Protein AF-A0AAW2WFV8-F1 (afdb_monomer_lite)

pLDDT: mean 83.57, std 11.12, range [51.38, 95.25]

Structure (mmCIF, N/CA/C/O backbone):
data_AF-A0AAW2WFV8-F1
#
_entry.id   AF-A0AAW2WFV8-F1
#
loop_
_atom_site.group_PDB
_atom_site.id
_atom_site.type_symbol
_atom_site.label_atom_id
_atom_site.label_alt_id
_atom_site.label_comp_id
_atom_site.label_asym_id
_atom_site.label_entity_id
_atom_site.label_seq_id
_atom_site.pdbx_PDB_ins_code
_atom_site.Cartn_x
_atom_site.Cartn_y
_atom_site.Cartn_z
_atom_site.occupancy
_atom_site.B_iso_or_equiv
_atom_site.auth_seq_id
_atom_site.auth_comp_id
_atom_site.auth_asym_id
_atom_site.auth_atom_id
_atom_site.pdbx_PDB_model_num
ATOM 1 N N . MET A 1 1 ? 33.257 15.992 -30.909 1.00 51.38 1 MET A N 1
ATOM 2 C CA . MET A 1 1 ? 32.039 16.380 -30.169 1.00 51.38 1 MET A CA 1
ATOM 3 C C . MET A 1 1 ? 31.007 15.286 -30.413 1.00 51.38 1 MET A C 1
ATOM 5 O O . MET A 1 1 ? 30.507 15.203 -31.521 1.00 51.38 1 MET A O 1
ATOM 9 N N . ASN A 1 2 ? 30.803 14.388 -29.442 1.00 59.22 2 ASN A N 1
ATOM 10 C CA . ASN A 1 2 ? 29.880 13.237 -29.519 1.00 59.22 2 ASN A CA 1
ATOM 11 C C . ASN A 1 2 ? 28.806 13.293 -28.410 1.00 59.22 2 ASN A C 1
ATOM 13 O O . ASN A 1 2 ? 28.102 12.328 -28.143 1.00 59.22 2 ASN A O 1
ATOM 17 N N . THR A 1 3 ? 28.711 14.433 -27.724 1.00 59.62 3 THR A N 1
ATOM 18 C CA . THR A 1 3 ? 27.924 14.615 -26.501 1.00 59.62 3 THR A CA 1
ATOM 19 C C . THR A 1 3 ? 26.418 14.537 -26.746 1.00 59.62 3 THR A C 1
ATOM 21 O O . THR A 1 3 ? 25.680 14.146 -25.854 1.00 59.62 3 THR A O 1
ATOM 24 N N . THR A 1 4 ? 25.948 14.852 -27.954 1.00 61.66 4 THR A N 1
ATOM 25 C CA . THR A 1 4 ? 24.515 14.850 -28.286 1.00 61.66 4 THR A CA 1
ATOM 26 C C . THR A 1 4 ? 23.919 13.440 -28.333 1.00 61.66 4 THR A C 1
ATOM 28 O O . THR A 1 4 ? 22.808 13.241 -27.856 1.00 61.66 4 THR A O 1
ATOM 31 N N . LEU A 1 5 ? 24.664 12.454 -28.850 1.00 61.47 5 LEU A N 1
ATOM 32 C CA . LEU A 1 5 ? 24.226 11.050 -28.902 1.00 61.47 5 LEU A CA 1
ATOM 33 C C . LEU A 1 5 ? 24.151 10.425 -27.502 1.00 61.47 5 LEU A C 1
ATOM 35 O O . LEU A 1 5 ? 23.227 9.667 -27.214 1.00 61.47 5 LEU A O 1
ATOM 39 N N . GLU A 1 6 ? 25.085 10.780 -26.618 1.00 70.88 6 GLU A N 1
ATOM 40 C CA . GLU A 1 6 ? 25.089 10.273 -25.243 1.00 70.88 6 GLU A CA 1
ATOM 41 C C . GLU A 1 6 ? 23.968 10.885 -24.395 1.00 70.88 6 GLU A C 1
ATOM 43 O O . GLU A 1 6 ? 23.314 10.166 -23.641 1.00 70.88 6 GLU A O 1
ATOM 48 N N . VAL A 1 7 ? 23.678 12.181 -24.559 1.00 78.25 7 VAL A N 1
ATOM 49 C CA . VAL A 1 7 ? 22.568 12.843 -23.851 1.00 78.25 7 VAL A CA 1
ATOM 50 C C . VAL A 1 7 ? 21.213 12.239 -24.243 1.00 78.25 7 VAL A C 1
ATOM 52 O O . VAL A 1 7 ? 20.385 11.997 -23.366 1.00 78.25 7 VAL A O 1
ATOM 55 N N . ASP A 1 8 ? 21.001 11.914 -25.521 1.00 82.75 8 ASP A N 1
ATOM 56 C CA . ASP A 1 8 ? 19.762 11.284 -26.004 1.00 82.75 8 ASP A CA 1
ATOM 57 C C . ASP A 1 8 ? 19.571 9.861 -25.455 1.00 82.75 8 ASP A C 1
ATOM 59 O O . ASP A 1 8 ? 18.462 9.455 -25.090 1.00 82.75 8 ASP A O 1
ATOM 63 N N . GLN A 1 9 ? 20.656 9.090 -25.358 1.00 84.06 9 GLN A N 1
ATOM 64 C CA . GLN A 1 9 ? 20.614 7.740 -24.803 1.00 84.06 9 GLN A CA 1
ATOM 65 C C . GLN A 1 9 ? 20.339 7.758 -23.296 1.00 84.06 9 GLN A C 1
ATOM 67 O O . GLN A 1 9 ? 19.519 6.974 -22.813 1.00 84.06 9 GLN A O 1
ATOM 72 N N . VAL A 1 10 ? 20.960 8.685 -22.562 1.00 82.81 10 VAL A N 1
ATOM 73 C CA . VAL A 1 10 ? 20.694 8.891 -21.132 1.00 82.81 10 VAL A CA 1
ATOM 74 C C . VAL A 1 10 ? 19.252 9.348 -20.907 1.00 82.81 10 VAL A C 1
ATOM 76 O O . VAL A 1 10 ? 18.582 8.810 -20.029 1.00 82.81 10 VAL A O 1
ATOM 79 N N . ALA A 1 11 ? 18.729 10.264 -21.726 1.00 83.19 11 ALA A N 1
ATOM 80 C CA . ALA A 1 11 ? 17.339 10.713 -21.635 1.00 83.19 11 ALA A CA 1
ATOM 81 C C . ALA A 1 11 ? 16.339 9.571 -21.886 1.00 83.19 11 ALA A C 1
ATOM 83 O O . ALA A 1 11 ? 15.353 9.442 -21.162 1.00 83.19 11 ALA A O 1
ATOM 84 N N . ARG A 1 12 ? 16.608 8.695 -22.862 1.00 80.19 12 ARG A N 1
ATOM 85 C CA . ARG A 1 12 ? 15.784 7.505 -23.132 1.00 80.19 12 ARG A CA 1
ATOM 86 C C . ARG A 1 12 ? 15.829 6.480 -22.005 1.00 80.19 12 ARG A C 1
ATOM 88 O O . ARG A 1 12 ? 14.791 5.915 -21.675 1.00 80.19 12 ARG A O 1
ATOM 95 N N . LEU A 1 13 ? 16.998 6.245 -21.412 1.00 78.19 13 LEU A N 1
ATOM 96 C CA . LEU A 1 13 ? 17.140 5.355 -20.256 1.00 78.19 13 LEU A CA 1
ATOM 97 C C . LEU A 1 13 ? 16.424 5.925 -19.028 1.00 78.19 13 LEU A C 1
ATOM 99 O O . LEU A 1 13 ? 15.734 5.186 -18.332 1.00 78.19 13 LEU A O 1
ATOM 103 N N . LEU A 1 14 ? 16.526 7.236 -18.800 1.00 74.38 14 LEU A N 1
ATOM 104 C CA . LEU A 1 14 ? 15.824 7.919 -17.717 1.00 74.38 14 LEU A CA 1
ATOM 105 C C . LEU A 1 14 ? 14.303 7.881 -17.920 1.00 74.38 14 LEU A C 1
ATOM 107 O O . LEU A 1 14 ? 13.577 7.579 -16.980 1.00 74.38 14 LEU A O 1
ATOM 111 N N . ALA A 1 15 ? 13.821 8.102 -19.146 1.00 67.19 15 ALA A N 1
ATOM 112 C CA . ALA A 1 15 ? 12.409 7.953 -19.484 1.00 67.19 15 ALA A CA 1
ATOM 113 C C . ALA A 1 15 ? 11.940 6.502 -19.301 1.00 67.19 15 ALA A C 1
ATOM 115 O O . ALA A 1 15 ? 10.914 6.274 -18.679 1.00 67.19 15 ALA A O 1
ATOM 116 N N . ALA A 1 16 ? 12.698 5.504 -19.764 1.00 65.75 16 ALA A N 1
ATOM 117 C CA . ALA A 1 16 ? 12.365 4.092 -19.563 1.00 65.75 16 ALA A CA 1
ATOM 118 C C . ALA A 1 16 ? 12.325 3.694 -18.075 1.00 65.75 16 ALA A C 1
ATOM 120 O O . ALA A 1 16 ? 11.472 2.899 -17.686 1.00 65.75 16 ALA A O 1
ATOM 121 N N . LEU A 1 17 ? 13.199 4.279 -17.247 1.00 63.78 17 LEU A N 1
ATOM 122 C CA . LEU A 1 17 ? 13.173 4.127 -15.791 1.00 63.78 17 LEU A CA 1
ATOM 123 C C . LEU A 1 17 ? 11.944 4.807 -15.163 1.00 63.78 17 LEU A C 1
ATOM 125 O O . LEU A 1 17 ? 11.393 4.288 -14.201 1.00 63.78 17 LEU A O 1
ATOM 129 N N . GLN A 1 18 ? 11.496 5.936 -15.718 1.00 60.75 18 GLN A N 1
ATOM 130 C CA . GLN A 1 18 ? 10.283 6.644 -15.290 1.00 60.75 18 GLN A CA 1
ATOM 131 C C . GLN A 1 18 ? 8.975 6.014 -15.807 1.00 60.75 18 GLN A C 1
ATOM 133 O O . GLN A 1 18 ? 7.914 6.288 -15.256 1.00 60.75 18 GLN A O 1
ATOM 138 N N . LEU A 1 19 ? 9.018 5.199 -16.867 1.00 61.00 19 LEU A N 1
ATOM 139 C CA . LEU A 1 19 ? 7.826 4.699 -17.567 1.00 61.00 19 LEU A CA 1
ATOM 140 C C . LEU A 1 19 ? 7.184 3.462 -16.929 1.00 61.00 19 LEU A C 1
ATOM 142 O O . LEU A 1 19 ? 6.075 3.099 -17.318 1.00 61.00 19 LEU A O 1
ATOM 146 N N . LYS A 1 20 ? 7.839 2.812 -15.963 1.00 58.66 20 LYS A N 1
ATOM 147 C CA . LYS A 1 20 ? 7.198 1.769 -15.158 1.00 58.66 20 LYS A CA 1
ATOM 148 C C . LYS A 1 20 ? 6.947 2.320 -13.759 1.00 58.66 20 LYS A C 1
ATOM 150 O O . LYS A 1 20 ? 7.926 2.632 -13.082 1.00 58.66 20 LYS A O 1
ATOM 155 N N . PRO A 1 21 ? 5.678 2.433 -13.319 1.00 65.69 21 PRO A N 1
ATOM 156 C CA . PRO A 1 21 ? 5.409 2.667 -11.912 1.00 65.69 21 PRO A CA 1
ATOM 157 C C . PRO A 1 21 ? 6.113 1.570 -11.125 1.00 65.69 21 PRO A C 1
ATOM 159 O O . PRO A 1 21 ? 6.126 0.406 -11.560 1.00 65.69 21 PRO A O 1
ATOM 162 N N . ASP A 1 22 ? 6.714 1.942 -9.998 1.00 83.06 22 ASP A N 1
ATOM 163 C CA . ASP A 1 22 ? 7.259 0.932 -9.114 1.00 83.06 22 ASP A CA 1
ATOM 164 C C . ASP A 1 22 ? 6.137 -0.054 -8.737 1.00 83.06 22 ASP A C 1
ATOM 166 O O . ASP A 1 22 ? 4.942 0.255 -8.764 1.00 83.06 22 ASP A O 1
ATOM 170 N N . PHE A 1 23 ? 6.503 -1.305 -8.487 1.00 86.56 23 PHE A N 1
ATOM 171 C CA . PHE A 1 23 ? 5.517 -2.353 -8.240 1.00 86.56 23 PHE A CA 1
ATOM 172 C C . PHE A 1 23 ? 4.592 -2.010 -7.049 1.00 86.56 23 PHE A C 1
ATOM 174 O O . PHE A 1 23 ? 3.425 -2.397 -7.006 1.00 86.56 23 PHE A O 1
ATOM 181 N N . VAL A 1 24 ? 5.086 -1.200 -6.107 1.00 89.06 24 VAL A N 1
ATOM 182 C CA . VAL A 1 24 ? 4.325 -0.706 -4.956 1.00 89.06 24 VAL A CA 1
ATOM 183 C C . VAL A 1 24 ? 3.274 0.328 -5.372 1.00 89.06 24 VAL A C 1
ATOM 185 O O . VAL A 1 24 ? 2.162 0.296 -4.849 1.00 89.06 24 VAL A O 1
ATOM 188 N N . ASP A 1 25 ? 3.572 1.201 -6.326 1.00 91.00 25 ASP A N 1
ATOM 189 C CA . ASP A 1 25 ? 2.663 2.181 -6.906 1.00 91.00 25 ASP A CA 1
ATOM 190 C C . ASP A 1 25 ? 1.555 1.496 -7.700 1.00 91.00 25 ASP A C 1
ATOM 192 O O . ASP A 1 25 ? 0.396 1.892 -7.576 1.00 91.00 25 ASP A O 1
ATOM 196 N N . GLN A 1 26 ? 1.873 0.423 -8.431 1.00 91.00 26 GLN A N 1
ATOM 197 C CA . GLN A 1 26 ? 0.860 -0.394 -9.108 1.00 91.00 26 GLN A CA 1
ATOM 198 C C . GLN A 1 26 ? -0.095 -1.037 -8.096 1.00 91.00 26 GLN A C 1
ATOM 200 O O . GLN A 1 26 ? -1.315 -0.953 -8.248 1.00 91.00 26 GLN A O 1
ATOM 205 N N . ILE A 1 27 ? 0.445 -1.601 -7.007 1.00 92.81 27 ILE A N 1
ATOM 206 C CA . ILE A 1 27 ? -0.370 -2.109 -5.899 1.00 92.81 27 ILE A CA 1
ATOM 207 C C . ILE A 1 27 ? -1.219 -0.985 -5.306 1.00 92.81 27 ILE A C 1
ATOM 209 O O . ILE A 1 27 ? -2.423 -1.163 -5.148 1.00 92.81 27 ILE A O 1
ATOM 213 N N . LYS A 1 28 ? -0.627 0.169 -4.984 1.00 93.31 28 LYS A N 1
ATOM 214 C CA . LYS A 1 28 ? -1.330 1.317 -4.393 1.00 93.31 28 LYS A CA 1
ATOM 215 C C . LYS A 1 28 ? -2.492 1.756 -5.274 1.00 93.31 28 LYS A C 1
ATOM 217 O O . LYS A 1 28 ? -3.593 1.974 -4.774 1.00 93.31 28 LYS A O 1
ATOM 222 N N . GLU A 1 29 ? -2.271 1.852 -6.579 1.00 92.81 29 GLU A N 1
ATOM 223 C CA . GLU A 1 29 ? -3.308 2.217 -7.532 1.00 92.81 29 GLU A CA 1
ATOM 224 C C . GLU A 1 29 ? -4.421 1.162 -7.578 1.00 92.81 29 GLU A C 1
ATOM 226 O O . GLU A 1 29 ? -5.598 1.507 -7.439 1.00 92.81 29 GLU A O 1
ATOM 231 N N . ALA A 1 30 ? -4.074 -0.124 -7.666 1.00 93.62 30 ALA A N 1
ATOM 232 C CA . ALA A 1 30 ? -5.042 -1.218 -7.626 1.00 93.62 30 ALA A CA 1
ATOM 233 C C . ALA A 1 30 ? -5.842 -1.246 -6.310 1.00 93.62 30 ALA A C 1
ATOM 235 O O . ALA A 1 30 ? -7.054 -1.475 -6.322 1.00 93.62 30 ALA A O 1
ATOM 236 N N . GLN A 1 31 ? -5.209 -0.934 -5.173 1.00 95.25 31 GLN A N 1
ATOM 237 C CA . GLN A 1 31 ? -5.872 -0.870 -3.868 1.00 95.25 31 GLN A CA 1
ATOM 238 C C . GLN A 1 31 ? -6.995 0.172 -3.835 1.00 95.25 31 GLN A C 1
ATOM 240 O O . GLN A 1 31 ? -8.000 -0.044 -3.157 1.00 95.25 31 GLN A O 1
ATOM 245 N N . THR A 1 32 ? -6.866 1.279 -4.578 1.00 92.31 32 THR A N 1
ATOM 246 C CA . THR A 1 32 ? -7.925 2.303 -4.661 1.00 92.31 32 THR A CA 1
ATOM 247 C C . THR A 1 32 ? -9.174 1.828 -5.400 1.00 92.31 32 THR A C 1
ATOM 249 O O . THR A 1 32 ? -10.241 2.416 -5.235 1.00 92.31 32 THR A O 1
ATOM 252 N N . ARG A 1 33 ? -9.056 0.766 -6.203 1.00 91.88 33 ARG A N 1
ATOM 253 C CA . ARG A 1 33 ? -10.147 0.208 -7.010 1.00 91.88 33 ARG A CA 1
ATOM 254 C C . ARG A 1 33 ? -10.741 -1.059 -6.390 1.00 91.88 33 ARG A C 1
ATOM 256 O O . ARG A 1 33 ? -11.815 -1.482 -6.807 1.00 91.88 33 ARG A O 1
ATOM 263 N N . ASP A 1 34 ? -10.081 -1.644 -5.389 1.00 93.38 34 ASP A N 1
ATOM 264 C CA . ASP A 1 34 ? -10.533 -2.848 -4.690 1.00 93.38 34 ASP A CA 1
ATOM 265 C C . ASP A 1 34 ? -11.733 -2.540 -3.755 1.00 93.38 34 ASP A C 1
ATOM 267 O O . ASP A 1 34 ? -11.586 -1.842 -2.741 1.00 93.38 34 ASP A O 1
ATOM 271 N N . PRO A 1 35 ? -12.941 -3.086 -4.021 1.00 92.25 35 PRO A N 1
ATOM 272 C CA . PRO A 1 35 ? -14.134 -2.790 -3.223 1.00 92.25 35 PRO A CA 1
ATOM 273 C C . PRO A 1 35 ? -14.072 -3.303 -1.777 1.00 92.25 35 PRO A C 1
ATOM 275 O O . PRO A 1 35 ? -14.793 -2.817 -0.898 1.00 92.25 35 PRO A O 1
ATOM 278 N N . PHE A 1 36 ? -13.279 -4.337 -1.495 1.00 91.94 36 PHE A N 1
ATOM 279 C CA . PHE A 1 36 ? -13.067 -4.814 -0.133 1.00 91.94 36 PHE A CA 1
ATOM 280 C C . PHE A 1 36 ? -12.192 -3.833 0.651 1.00 91.94 36 PHE A C 1
ATOM 282 O O . PHE A 1 36 ? -12.552 -3.476 1.778 1.00 91.94 36 PHE A O 1
ATOM 289 N N . LEU A 1 37 ? -11.105 -3.347 0.05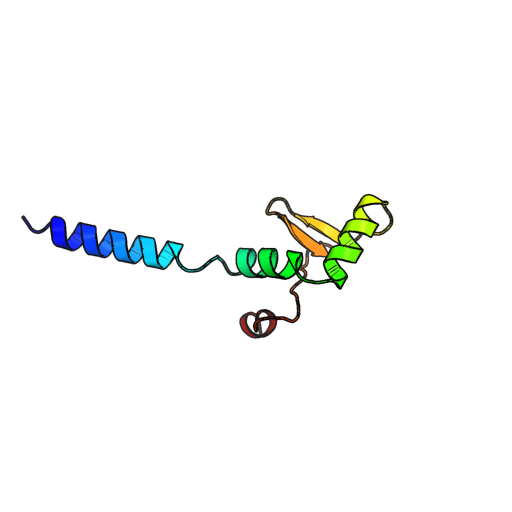2 1.00 92.50 37 LEU A N 1
ATOM 290 C CA . LEU A 1 37 ? -10.207 -2.387 0.691 1.00 92.50 37 LEU A CA 1
ATOM 291 C C . LEU A 1 37 ? -10.863 -1.018 0.884 1.00 92.50 37 LEU A C 1
ATOM 293 O O . LEU A 1 37 ? -10.743 -0.446 1.969 1.00 92.50 37 LEU A O 1
ATOM 297 N N . LEU A 1 38 ? -11.658 -0.545 -0.079 1.00 91.69 38 LEU A N 1
ATOM 298 C CA . LEU A 1 38 ? -12.455 0.677 0.078 1.00 91.69 38 LEU A CA 1
ATOM 299 C C . LEU A 1 38 ? -13.417 0.593 1.276 1.00 91.69 38 LEU A C 1
ATOM 301 O O . LEU A 1 38 ? -13.431 1.478 2.134 1.00 91.69 38 LEU A O 1
ATOM 305 N N . ARG A 1 39 ? -14.152 -0.519 1.418 1.00 91.75 39 ARG A N 1
ATOM 306 C CA . ARG A 1 39 ? -15.008 -0.764 2.598 1.00 91.75 39 ARG A CA 1
ATOM 307 C C . ARG A 1 39 ? -14.203 -0.875 3.891 1.00 91.75 39 ARG A C 1
ATOM 309 O O . ARG A 1 39 ? -14.703 -0.542 4.968 1.00 91.75 39 ARG A O 1
ATOM 316 N N . MET A 1 40 ? -12.967 -1.366 3.823 1.00 90.00 40 MET A N 1
ATOM 317 C CA . MET A 1 40 ? -12.093 -1.426 4.989 1.00 90.00 40 MET A CA 1
ATOM 318 C C . MET A 1 40 ? -11.657 -0.027 5.429 1.00 90.00 40 MET A C 1
ATOM 320 O O . MET A 1 40 ? -11.710 0.258 6.624 1.00 90.00 40 MET A O 1
ATOM 324 N N . LEU A 1 41 ? -11.308 0.860 4.494 1.00 87.94 41 LEU A N 1
ATOM 325 C CA . LEU A 1 41 ? -10.963 2.255 4.786 1.00 87.94 41 LEU A CA 1
ATOM 326 C C . LEU A 1 41 ? -12.106 2.986 5.500 1.00 87.94 41 LEU A C 1
ATOM 328 O O . LEU A 1 41 ? -11.875 3.689 6.483 1.00 87.94 41 LEU A O 1
ATOM 332 N N . GLU A 1 42 ? -13.354 2.777 5.078 1.00 89.56 42 GLU A N 1
ATOM 333 C CA . GLU A 1 42 ? -14.525 3.324 5.777 1.00 89.56 42 GLU A CA 1
ATOM 334 C C . GLU A 1 42 ? -14.635 2.814 7.220 1.00 89.56 42 GLU A C 1
ATOM 336 O O . GLU A 1 42 ? -14.945 3.573 8.139 1.00 89.56 42 GLU A O 1
ATOM 341 N N . ARG A 1 43 ? -14.337 1.531 7.449 1.00 87.81 43 ARG A N 1
ATOM 342 C CA . ARG A 1 43 ? -14.332 0.940 8.795 1.00 87.81 43 ARG A CA 1
ATOM 343 C C . ARG A 1 43 ? -13.168 1.443 9.649 1.00 87.81 43 ARG A C 1
ATOM 345 O O . ARG A 1 43 ? -13.353 1.600 10.857 1.00 87.81 43 ARG A O 1
ATOM 352 N N . MET A 1 44 ? -12.009 1.719 9.050 1.00 86.00 44 MET A N 1
ATOM 353 C CA . MET A 1 44 ? -10.870 2.352 9.727 1.00 86.00 44 MET A CA 1
ATOM 354 C C . MET A 1 44 ? -11.220 3.771 10.177 1.00 86.00 44 MET A C 1
ATOM 356 O O . MET A 1 44 ? -10.974 4.110 11.331 1.00 86.00 44 MET A O 1
ATOM 360 N N . LYS A 1 45 ? -11.891 4.565 9.326 1.00 85.12 45 LYS A N 1
ATOM 361 C CA . LYS A 1 45 ? -12.398 5.905 9.690 1.00 85.12 45 LYS A CA 1
ATOM 362 C C . LYS A 1 45 ? -13.351 5.873 10.890 1.00 85.12 45 LYS A C 1
ATOM 364 O O . LYS A 1 45 ? -13.436 6.841 11.632 1.00 85.12 45 LYS A O 1
ATOM 369 N N . GLN A 1 46 ? -14.051 4.758 11.094 1.00 88.56 46 GLN A N 1
ATOM 370 C CA . GLN A 1 46 ? -14.939 4.536 12.240 1.00 88.56 46 GLN A CA 1
ATOM 371 C C . GLN A 1 46 ? -14.226 3.923 13.463 1.00 88.56 46 GLN A C 1
ATOM 373 O O . GLN A 1 46 ? -14.893 3.588 14.438 1.00 88.56 46 GLN A O 1
ATOM 378 N N . GLY A 1 47 ? -12.907 3.703 13.409 1.00 82.25 47 GLY A N 1
ATOM 379 C CA . GLY A 1 47 ? -12.125 3.088 14.489 1.00 82.25 47 GLY A CA 1
ATOM 380 C C . GLY A 1 47 ? -12.378 1.588 14.699 1.00 82.25 47 GLY A C 1
ATOM 381 O O . GLY A 1 47 ? -11.987 1.033 15.719 1.00 82.25 47 GLY A O 1
ATOM 382 N N . LYS A 1 48 ? -13.040 0.899 13.759 1.00 80.88 48 LYS A N 1
ATOM 383 C CA . LYS A 1 48 ? -13.531 -0.484 13.951 1.00 80.88 48 LYS A CA 1
ATOM 384 C C . LYS A 1 48 ? -12.542 -1.580 13.537 1.00 80.88 48 LYS A C 1
ATOM 386 O O . LYS A 1 48 ? -12.870 -2.764 13.628 1.00 80.88 48 LYS A O 1
ATOM 391 N N . LYS A 1 49 ? -11.369 -1.222 13.004 1.00 72.62 49 LYS A N 1
ATOM 392 C CA . LYS A 1 49 ? -10.417 -2.164 12.390 1.00 72.62 49 LYS A CA 1
ATOM 393 C C . LYS A 1 49 ? -8.965 -1.787 12.715 1.00 72.62 49 LYS A C 1
ATOM 395 O O . LYS A 1 49 ? -8.323 -1.166 11.881 1.00 72.62 49 LYS A O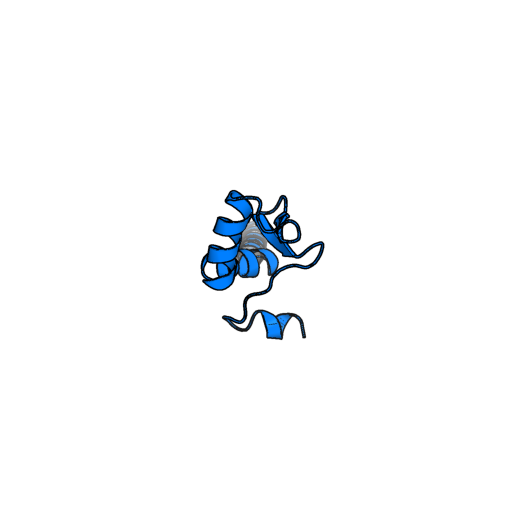 1
ATOM 400 N N . PRO A 1 50 ? -8.442 -2.179 13.891 1.00 73.31 50 PRO A N 1
ATOM 401 C CA . PRO A 1 50 ? -7.113 -1.759 14.345 1.00 73.31 50 PRO A CA 1
ATOM 402 C C . PRO A 1 50 ? -5.958 -2.379 13.549 1.00 73.31 50 PRO A C 1
ATOM 404 O O . PRO A 1 50 ? -4.872 -1.818 13.522 1.00 73.31 50 PRO A O 1
ATOM 407 N N . ASN A 1 51 ? -6.181 -3.520 12.889 1.00 86.56 51 ASN A N 1
ATOM 408 C CA . ASN A 1 51 ? -5.105 -4.220 12.183 1.00 86.56 51 ASN A CA 1
ATOM 409 C C . ASN A 1 51 ? -4.813 -3.634 10.802 1.00 86.56 51 ASN A C 1
ATOM 411 O O . ASN A 1 51 ? -3.743 -3.892 10.266 1.00 86.56 51 ASN A O 1
ATOM 415 N N . PHE A 1 52 ? -5.747 -2.884 10.214 1.00 90.81 52 PHE A N 1
ATOM 416 C CA . PHE A 1 52 ? -5.491 -2.245 8.934 1.00 90.81 52 PHE A CA 1
ATOM 417 C C . PHE A 1 52 ? -5.099 -0.788 9.136 1.00 90.81 52 PHE A C 1
ATOM 419 O O . PHE A 1 52 ? -5.701 -0.084 9.946 1.00 90.81 52 PHE A O 1
ATOM 426 N N . SER A 1 53 ? -4.123 -0.334 8.363 1.00 91.94 53 SER A N 1
ATOM 427 C CA . SER A 1 53 ? -3.664 1.049 8.383 1.00 91.94 53 SER A CA 1
ATOM 428 C C . SER A 1 53 ? -3.163 1.474 7.006 1.00 91.94 53 SER A C 1
ATOM 430 O O . SER A 1 53 ? -2.996 0.658 6.098 1.00 91.94 53 SER A O 1
ATOM 432 N N . ILE A 1 54 ? -2.966 2.781 6.847 1.00 92.25 54 ILE A N 1
ATOM 433 C CA . ILE A 1 54 ? -2.311 3.368 5.681 1.00 92.25 54 ILE A CA 1
ATOM 434 C C . ILE A 1 54 ? -0.869 3.662 6.093 1.00 92.25 54 ILE A C 1
ATOM 436 O O . ILE A 1 54 ? -0.638 4.372 7.074 1.00 92.25 54 ILE A O 1
ATOM 440 N N . ARG A 1 55 ? 0.094 3.091 5.368 1.00 92.94 55 ARG A N 1
ATOM 441 C CA . ARG A 1 55 ? 1.526 3.357 5.549 1.00 92.94 55 ARG A CA 1
ATOM 442 C C . ARG A 1 55 ? 1.878 4.755 5.018 1.00 92.94 55 ARG A C 1
ATOM 444 O O . ARG A 1 55 ? 1.097 5.373 4.303 1.00 92.94 55 ARG A O 1
ATOM 451 N N . ALA A 1 56 ? 3.056 5.274 5.365 1.00 92.12 56 ALA A N 1
ATOM 452 C CA . ALA A 1 56 ? 3.502 6.617 4.972 1.00 92.12 56 ALA A CA 1
ATOM 453 C C . ALA A 1 56 ? 3.502 6.876 3.449 1.00 92.12 56 ALA A C 1
ATOM 455 O O . ALA A 1 56 ? 3.349 8.015 3.025 1.00 92.12 56 ALA A O 1
ATOM 456 N N . ASP A 1 57 ? 3.637 5.831 2.634 1.00 89.06 57 ASP A N 1
ATOM 457 C CA . ASP A 1 57 ? 3.600 5.875 1.166 1.00 89.06 57 ASP A CA 1
ATOM 458 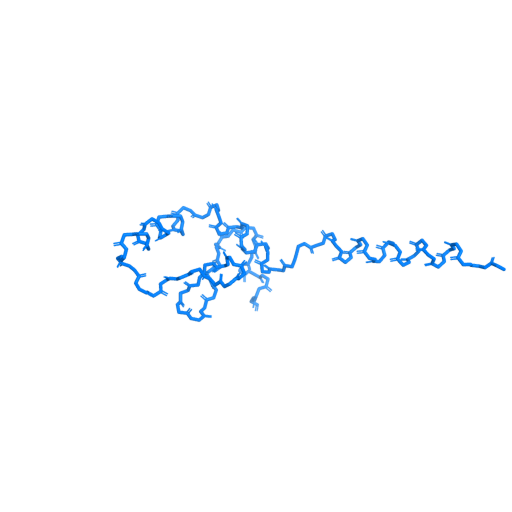C C . ASP A 1 57 ? 2.183 5.746 0.571 1.00 89.06 57 ASP A C 1
ATOM 460 O O . ASP A 1 57 ? 2.011 5.711 -0.647 1.00 89.06 57 ASP A O 1
ATOM 464 N N . GLY A 1 58 ? 1.150 5.690 1.417 1.00 91.69 58 GLY A N 1
ATOM 465 C CA . GLY A 1 58 ? -0.249 5.592 1.002 1.00 91.69 58 GLY A CA 1
ATOM 466 C C . GLY A 1 58 ? -0.742 4.166 0.754 1.00 91.69 58 GLY A C 1
ATOM 467 O O . GLY A 1 58 ? -1.904 3.992 0.392 1.00 91.69 58 GLY A O 1
ATOM 468 N N . VAL A 1 59 ? 0.097 3.149 0.970 1.00 94.56 59 VAL A N 1
ATOM 469 C CA . VAL A 1 59 ? -0.273 1.740 0.785 1.00 94.56 59 VAL A CA 1
ATOM 470 C C . VAL A 1 59 ? -1.085 1.236 1.977 1.00 94.56 59 VAL A C 1
ATOM 472 O O . VAL A 1 59 ? -0.730 1.454 3.137 1.00 94.56 59 VAL A O 1
ATOM 475 N N . ILE A 1 60 ? -2.164 0.510 1.696 1.00 94.81 60 ILE A N 1
ATOM 476 C CA . ILE A 1 60 ? -2.971 -0.175 2.704 1.00 94.81 60 ILE A CA 1
ATOM 477 C C . ILE A 1 60 ? -2.242 -1.442 3.157 1.00 94.81 60 ILE A C 1
ATOM 479 O O . ILE A 1 60 ? -1.889 -2.312 2.352 1.00 94.81 60 ILE A O 1
ATOM 483 N N . VAL A 1 61 ? -2.058 -1.569 4.467 1.00 94.56 61 VAL A N 1
ATOM 484 C CA . VAL A 1 61 ? -1.405 -2.714 5.104 1.00 94.56 61 VAL A CA 1
ATOM 485 C C . VAL A 1 61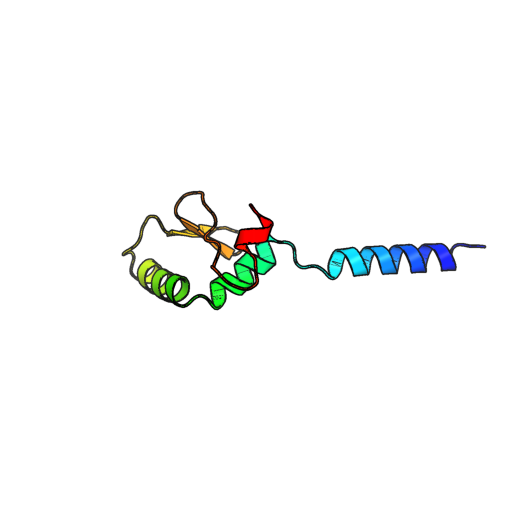 ? -2.334 -3.379 6.115 1.00 94.56 61 VAL A C 1
ATOM 487 O O . VAL A 1 61 ? -3.244 -2.748 6.651 1.00 94.56 61 VAL A O 1
ATOM 490 N N . ASN A 1 62 ? -2.108 -4.668 6.363 1.00 92.75 62 A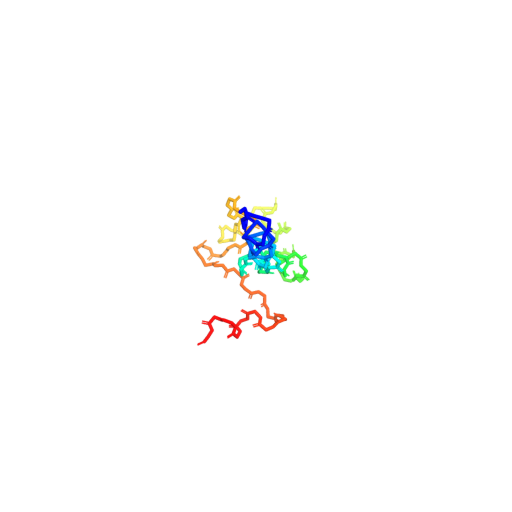SN A N 1
ATOM 491 C CA . ASN A 1 62 ? -2.696 -5.425 7.464 1.00 92.75 62 ASN A CA 1
ATOM 492 C C . ASN A 1 62 ? -1.558 -5.862 8.397 1.00 92.75 62 ASN A C 1
ATOM 494 O O . ASN A 1 62 ? -0.801 -6.783 8.078 1.00 92.75 62 ASN A O 1
ATOM 498 N N . GLY A 1 63 ? -1.397 -5.150 9.510 1.00 90.88 63 GLY A N 1
ATOM 499 C CA . GLY A 1 63 ? -0.174 -5.162 10.305 1.00 90.88 63 GLY A CA 1
ATOM 500 C C . GLY A 1 63 ? 0.997 -4.653 9.465 1.00 90.88 63 GLY A C 1
ATOM 501 O O . GLY A 1 63 ? 0.969 -3.531 8.971 1.00 90.88 63 GLY A O 1
ATOM 502 N N . GLU A 1 64 ? 2.000 -5.502 9.256 1.00 90.25 64 GLU A N 1
ATOM 503 C CA . GLU A 1 64 ? 3.197 -5.179 8.463 1.00 90.25 64 GLU A CA 1
ATOM 504 C C . GLU A 1 64 ? 3.102 -5.649 7.000 1.00 90.25 64 GLU A C 1
ATOM 506 O O . GLU A 1 64 ? 4.014 -5.427 6.205 1.00 90.25 64 GLU A O 1
ATOM 511 N N . ARG A 1 65 ? 2.003 -6.316 6.619 1.00 92.31 65 ARG A N 1
ATOM 512 C CA . ARG A 1 65 ? 1.851 -6.939 5.296 1.00 92.31 65 ARG A CA 1
ATOM 513 C C . ARG A 1 65 ? 1.091 -6.026 4.341 1.00 92.31 65 ARG A C 1
ATOM 515 O O . ARG A 1 65 ? 0.001 -5.561 4.669 1.00 92.31 65 ARG A O 1
ATOM 522 N N . VAL A 1 66 ? 1.625 -5.832 3.136 1.00 93.31 66 VAL A N 1
ATOM 523 C CA . VAL A 1 66 ? 0.946 -5.105 2.051 1.00 93.31 66 VAL A CA 1
ATOM 524 C C . VAL A 1 66 ? -0.290 -5.879 1.590 1.00 93.31 66 VAL A C 1
ATOM 526 O O . VAL A 1 66 ? -0.228 -7.087 1.357 1.00 93.31 66 VAL A O 1
ATOM 529 N N . CYS A 1 67 ? -1.425 -5.190 1.461 1.00 93.69 67 CYS A N 1
ATOM 530 C CA . CYS A 1 67 ? -2.648 -5.787 0.928 1.00 93.69 67 CYS A CA 1
ATOM 531 C C . CYS A 1 67 ? -2.600 -5.803 -0.604 1.00 93.69 67 CYS A C 1
ATOM 533 O O . CYS A 1 67 ? -2.898 -4.790 -1.220 1.00 93.69 67 CYS A O 1
ATOM 535 N N . VAL A 1 68 ? -2.238 -6.926 -1.222 1.00 93.75 68 VAL A N 1
ATOM 536 C CA . VAL A 1 68 ? -2.180 -7.046 -2.691 1.00 93.75 68 VAL A CA 1
ATOM 537 C C . VAL A 1 68 ? -3.556 -7.460 -3.241 1.00 93.75 68 VAL A C 1
ATOM 539 O O . VAL A 1 68 ? -4.015 -8.573 -2.923 1.00 93.75 68 VAL A O 1
ATOM 542 N N . PRO A 1 69 ? -4.235 -6.594 -4.021 1.00 92.62 69 PRO A N 1
ATOM 543 C CA . PRO A 1 69 ? -5.490 -6.941 -4.683 1.00 92.62 69 PRO A CA 1
ATOM 544 C C . PRO A 1 69 ? -5.296 -8.086 -5.684 1.00 92.62 69 PRO A C 1
ATOM 546 O O . PRO A 1 69 ? -4.209 -8.276 -6.220 1.00 92.62 69 PRO A O 1
ATOM 549 N N . ASP A 1 70 ? -6.352 -8.857 -5.920 1.00 89.38 70 ASP A N 1
ATOM 550 C CA . ASP A 1 70 ? -6.353 -9.984 -6.862 1.00 89.38 70 ASP A CA 1
ATOM 551 C C . ASP A 1 70 ? -6.798 -9.516 -8.257 1.00 89.38 70 ASP A C 1
ATOM 553 O O . ASP A 1 70 ? -7.867 -9.878 -8.748 1.00 89.38 70 ASP A O 1
ATOM 557 N N . VAL A 1 71 ? -6.040 -8.579 -8.832 1.00 83.06 71 VAL A N 1
ATOM 558 C CA . VAL A 1 71 ? -6.306 -7.967 -10.143 1.00 83.06 71 VAL A CA 1
ATOM 559 C C . VAL A 1 71 ? -5.001 -7.786 -10.909 1.00 83.06 71 VAL A C 1
ATOM 561 O O . V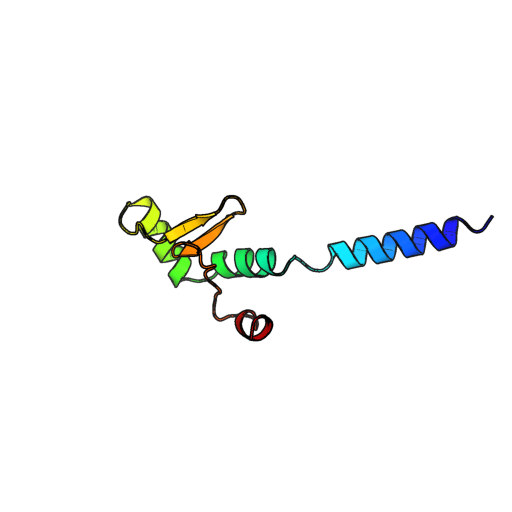AL A 1 71 ? -3.928 -7.724 -10.309 1.00 83.06 71 VAL A O 1
ATOM 564 N N . ASP A 1 72 ? -5.112 -7.676 -12.233 1.00 75.88 72 ASP A N 1
ATOM 565 C CA . ASP A 1 72 ? -4.033 -7.260 -13.138 1.00 75.88 72 ASP A CA 1
ATOM 566 C C . ASP A 1 72 ? -2.733 -8.090 -13.052 1.00 75.88 72 ASP A C 1
ATOM 568 O O . ASP A 1 72 ? -1.679 -7.626 -13.467 1.00 75.88 72 ASP A O 1
ATOM 572 N N . GLY A 1 73 ? -2.791 -9.325 -12.541 1.00 81.31 73 GLY A N 1
ATOM 573 C CA . GLY A 1 73 ? -1.610 -10.188 -12.411 1.00 81.31 73 GLY A CA 1
ATOM 574 C C . GLY A 1 73 ? -0.664 -9.805 -11.263 1.00 81.31 73 GLY A C 1
ATOM 575 O O . GLY A 1 73 ? 0.439 -10.342 -11.162 1.00 81.31 73 GLY A O 1
ATOM 576 N N . LEU A 1 74 ? -1.065 -8.871 -10.390 1.00 87.75 74 LEU A N 1
ATOM 577 C CA . LEU A 1 74 ? -0.191 -8.331 -9.341 1.00 87.75 74 LEU A CA 1
ATOM 578 C C . LEU A 1 74 ? 0.246 -9.381 -8.317 1.00 87.75 74 LEU A C 1
ATOM 580 O O . LEU A 1 74 ? 1.280 -9.223 -7.675 1.00 87.75 74 LEU A O 1
ATOM 584 N N . ARG A 1 75 ? -0.532 -10.445 -8.108 1.00 86.81 75 ARG A N 1
ATOM 585 C CA . ARG A 1 75 ? -0.146 -11.506 -7.168 1.00 86.81 75 ARG A CA 1
ATOM 586 C C . ARG A 1 75 ? 0.900 -12.428 -7.770 1.00 86.81 75 ARG A C 1
ATOM 588 O O . ARG A 1 75 ? 1.791 -12.878 -7.058 1.00 86.81 75 ARG A O 1
ATOM 595 N N . GLU A 1 76 ? 0.791 -12.677 -9.064 1.00 87.00 76 GLU A N 1
ATOM 596 C CA . GLU A 1 76 ? 1.663 -13.529 -9.855 1.00 87.00 76 GLU A CA 1
ATOM 597 C C . GLU A 1 76 ? 3.058 -12.923 -10.019 1.00 87.00 76 GLU A C 1
ATOM 599 O O . GLU A 1 76 ? 4.023 -13.668 -10.112 1.00 87.00 76 GLU A O 1
ATOM 604 N N . GLU A 1 77 ? 3.198 -11.595 -9.974 1.00 83.25 77 GLU A N 1
ATOM 605 C CA . GLU A 1 77 ? 4.511 -10.930 -9.994 1.00 83.25 77 GLU A CA 1
ATOM 606 C C . GLU A 1 77 ? 5.351 -11.153 -8.716 1.00 83.25 77 GLU A C 1
ATOM 608 O O . GLU A 1 77 ? 6.550 -10.875 -8.715 1.00 83.25 77 GLU A O 1
ATOM 613 N N . ILE A 1 78 ? 4.747 -11.653 -7.628 1.00 80.75 78 ILE A N 1
ATOM 614 C CA . ILE A 1 78 ? 5.412 -11.888 -6.327 1.00 80.75 78 ILE A CA 1
ATOM 615 C C . ILE A 1 78 ? 5.677 -13.386 -6.067 1.00 80.75 78 ILE A C 1
ATOM 617 O O . ILE A 1 78 ? 6.445 -13.716 -5.160 1.00 80.75 78 ILE A O 1
ATOM 621 N N . LEU A 1 79 ? 5.022 -14.288 -6.807 1.00 75.00 79 LEU A N 1
ATOM 622 C CA . LEU A 1 79 ? 5.080 -15.747 -6.619 1.00 75.00 79 LEU A CA 1
ATOM 623 C C . LEU A 1 79 ? 6.204 -16.395 -7.436 1.00 75.00 79 LEU A C 1
ATOM 625 O O . LEU A 1 79 ? 6.804 -17.354 -6.897 1.00 75.00 79 LEU A O 1
#

Secondary structure (DSSP, 8-state):
--HHHHHHHHHHHHHHHHSS--HHHHHHHHHHH-HHHHHHHHHHHTT--TTEEE-TTS-EEETTEE---SSTTTTTTT-

Foldseek 3Di:
DCVVVVVVVVVVVVVVVVVDDDLQVVQLVVLVVDPVSVVVVVCVVVVNQPQWDQDPVRFIARNPHTDGDPDDCSVVVVD

Organism: NCBI:txid2727402

Sequence (79 aa):
MNTTLEVDQVARLLAALQLKPDFVDQIKEAQTRDPFLLRMLERMKQGKKPNFSIRADGVIVNGERVCVPDVDGLREEIL

Radius of gyration: 18.38 Å; chains: 1; bounding box: 47×32×45 Å